Protein AF-A0A850QLB8-F1 (afdb_monomer_lite)

InterPro domains:
  IPR027417 P-loop containing nucleoside triphosphate hydrolase [G3DSA:3.40.50.300] (5-155)
  IPR027417 P-loop containing nucleoside triphosphate hydrolase [SSF52540] (32-102)
  IPR046844 Lon-like, helical domain [PF20437] (91-124)

Secondary structure (DSSP, 8-state):
-PPPPPPGGGT------TTS-TT--SGGGSPP--S-TT-HHHHHHHHHHHH--STT--------TTS-HHHHHHHHHHHS-TTTT----EEEEEE--SS-TTS-EEEEEETT-HHHHHHHHHHHHHHHHHHHHHHH-SHHHHHHHHHHHHHHH--

Organism: Photobacterium damselae subsp. damselae (NCBI:txid85581)

pLDDT: mean 85.26, std 9.13, range [48.62, 96.62]

Sequence (155 aa):
MSVQPLSSDKLYRESELNGLAKEIKSTKQLAPIDEIVGQERAQRAVEFAMSIKEKGYNIYAIGRNGLGKRTMVLRYLNRHDPNGNGHTLYDWCYVSNFDNSRSPKVLKLPAGSGLPFKKDIEQLMKRLVKSLPLAFDNEMYYSRADKLKQQLAEK

Radius of gyration: 34.76 Å; chains: 1; bounding box: 79×41×95 Å

Structure (mmCIF, N/CA/C/O backbone):
data_AF-A0A850QLB8-F1
#
_entry.id   AF-A0A850QLB8-F1
#
loop_
_atom_site.group_PDB
_atom_site.id
_atom_site.type_symbol
_atom_site.label_atom_id
_atom_site.label_alt_id
_atom_site.label_comp_id
_atom_site.label_asym_id
_atom_site.label_entity_id
_atom_site.label_seq_id
_atom_site.pdbx_PDB_ins_code
_atom_site.Cartn_x
_atom_site.Cartn_y
_atom_site.Cartn_z
_atom_site.occupancy
_atom_site.B_iso_or_equiv
_atom_site.auth_seq_id
_atom_site.auth_comp_id
_atom_site.auth_asym_id
_atom_site.auth_atom_id
_atom_site.pdbx_PDB_model_num
ATOM 1 N N . MET A 1 1 ? 46.555 -19.280 -42.644 1.00 48.62 1 MET A N 1
ATOM 2 C CA . MET A 1 1 ? 45.671 -18.166 -43.048 1.00 48.62 1 MET A CA 1
ATOM 3 C C . MET A 1 1 ? 46.300 -16.877 -42.553 1.00 48.62 1 MET A C 1
ATOM 5 O O . MET A 1 1 ? 46.420 -16.704 -41.349 1.00 48.62 1 MET A O 1
ATOM 9 N N . SER A 1 2 ? 46.794 -16.037 -43.461 1.00 69.44 2 SER A N 1
ATOM 10 C CA . SER A 1 2 ? 47.363 -14.727 -43.131 1.00 69.44 2 SER A CA 1
ATOM 11 C C . SER A 1 2 ? 46.249 -13.793 -42.658 1.00 69.44 2 SER A C 1
ATOM 13 O O . SER A 1 2 ? 45.318 -13.519 -43.415 1.00 69.44 2 SER A O 1
ATOM 15 N N . VAL A 1 3 ? 46.322 -13.333 -41.411 1.00 78.25 3 VAL A N 1
ATOM 16 C CA . VAL A 1 3 ? 45.373 -12.358 -40.859 1.00 78.25 3 VAL A CA 1
ATOM 17 C C . VAL A 1 3 ? 45.630 -11.012 -41.539 1.00 78.25 3 VAL A C 1
ATOM 19 O O . VAL A 1 3 ? 46.745 -10.497 -41.476 1.00 78.25 3 VAL A O 1
ATOM 22 N N . GLN A 1 4 ? 44.626 -10.459 -42.222 1.00 84.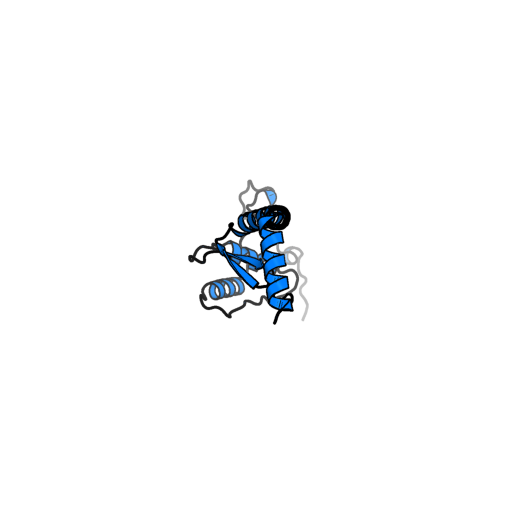00 4 GLN A N 1
ATOM 23 C CA . GLN A 1 4 ? 44.721 -9.117 -42.799 1.00 84.00 4 GLN A CA 1
ATOM 24 C C . GLN A 1 4 ? 44.588 -8.063 -41.685 1.00 84.00 4 GLN A C 1
ATOM 26 O O . GLN A 1 4 ? 43.642 -8.148 -40.896 1.00 84.00 4 GLN A O 1
ATOM 31 N N . PRO A 1 5 ? 45.498 -7.077 -41.600 1.00 84.94 5 PRO A N 1
ATOM 32 C CA . PRO A 1 5 ? 45.418 -6.030 -40.588 1.00 84.94 5 PRO A CA 1
ATOM 33 C C . PRO A 1 5 ? 44.217 -5.106 -40.840 1.00 84.94 5 PRO A C 1
ATOM 35 O O . PRO A 1 5 ? 43.945 -4.705 -41.973 1.00 84.94 5 PRO A O 1
ATOM 38 N N . LEU A 1 6 ? 43.495 -4.765 -39.768 1.00 88.56 6 LEU A N 1
ATOM 39 C CA . LEU A 1 6 ? 42.412 -3.780 -39.796 1.00 88.56 6 LEU A CA 1
ATOM 40 C C . LEU A 1 6 ? 42.998 -2.364 -39.774 1.00 88.56 6 LEU A C 1
ATOM 42 O O . LEU A 1 6 ? 43.870 -2.059 -38.964 1.00 88.56 6 LEU A O 1
ATOM 46 N N . SER A 1 7 ? 42.496 -1.505 -40.656 1.00 87.81 7 SER A N 1
ATOM 47 C CA . SER A 1 7 ? 42.788 -0.073 -40.671 1.00 87.81 7 SER A CA 1
ATOM 48 C C . SER A 1 7 ? 41.986 0.659 -39.581 1.00 87.81 7 SER A C 1
ATOM 50 O O . SER A 1 7 ? 40.970 0.146 -39.107 1.00 87.81 7 SER A O 1
ATOM 52 N N . SER A 1 8 ? 42.448 1.831 -39.133 1.00 85.00 8 SER A N 1
ATOM 53 C CA . SER A 1 8 ? 41.879 2.542 -37.970 1.00 85.00 8 SER A CA 1
ATOM 54 C C . SER A 1 8 ? 40.402 2.913 -38.135 1.00 85.00 8 SER A C 1
ATOM 56 O O . SER A 1 8 ? 39.640 2.847 -37.175 1.00 85.00 8 SER A O 1
ATOM 58 N N . ASP A 1 9 ? 39.986 3.217 -39.361 1.00 83.75 9 ASP A N 1
ATOM 59 C CA . ASP A 1 9 ? 38.600 3.452 -39.781 1.00 83.75 9 ASP A CA 1
ATOM 60 C C . ASP A 1 9 ? 37.688 2.226 -39.597 1.00 83.75 9 ASP A C 1
ATOM 62 O O . ASP A 1 9 ? 36.479 2.367 -39.452 1.00 83.75 9 ASP A O 1
ATOM 66 N N . LYS A 1 10 ? 38.252 1.013 -39.550 1.00 85.25 10 LYS A N 1
ATOM 67 C CA . LYS A 1 10 ? 37.496 -0.233 -39.340 1.00 85.25 10 LYS A CA 1
ATOM 68 C C . LYS A 1 10 ? 37.414 -0.651 -37.873 1.00 85.25 10 LYS A C 1
ATOM 70 O O . LYS A 1 10 ? 36.686 -1.592 -37.556 1.00 85.25 10 LYS A O 1
ATOM 75 N N . LEU A 1 11 ? 38.162 0.011 -36.988 1.00 87.44 11 LEU A N 1
ATOM 76 C CA . LEU A 1 11 ? 38.193 -0.301 -35.555 1.00 87.44 11 LEU A CA 1
ATOM 77 C C . LEU A 1 11 ? 37.072 0.394 -34.784 1.00 87.44 11 LEU A C 1
ATOM 79 O O . LEU A 1 11 ? 36.608 -0.132 -33.773 1.00 87.44 11 LEU A O 1
ATOM 83 N N . TYR A 1 12 ? 36.633 1.560 -35.257 1.00 85.44 12 TYR A N 1
ATOM 84 C CA . TYR A 1 12 ? 35.643 2.378 -34.575 1.00 85.44 12 TYR A CA 1
ATOM 85 C C . TYR A 1 12 ? 34.391 2.544 -35.430 1.00 85.44 12 TYR A C 1
ATOM 87 O O . TYR A 1 12 ? 34.459 2.908 -36.599 1.00 85.44 12 TYR A O 1
ATOM 95 N N . ARG A 1 13 ? 33.230 2.262 -34.836 1.00 83.38 13 ARG A N 1
ATOM 96 C CA . ARG A 1 13 ? 31.935 2.549 -35.454 1.00 83.38 13 ARG A CA 1
ATOM 97 C C . ARG A 1 13 ? 31.411 3.849 -34.875 1.00 83.38 13 ARG A C 1
ATOM 99 O O . ARG A 1 13 ? 30.934 3.871 -33.741 1.00 83.38 13 ARG A O 1
ATOM 106 N N . GLU A 1 14 ? 31.509 4.913 -35.656 1.00 84.25 14 GLU A N 1
ATOM 107 C CA . GLU A 1 14 ? 30.907 6.193 -35.306 1.00 84.25 14 GLU A CA 1
ATOM 108 C C . GLU A 1 14 ? 29.383 6.098 -35.361 1.00 84.25 14 GLU A C 1
ATOM 110 O O . GLU A 1 14 ? 28.805 5.480 -36.254 1.00 84.25 14 GLU A O 1
ATOM 115 N N . SER A 1 15 ? 28.727 6.688 -34.363 1.00 82.56 15 SER A N 1
ATOM 116 C CA . SER A 1 15 ? 27.281 6.886 -34.396 1.00 82.56 15 SER A CA 1
ATOM 117 C C . SER A 1 15 ? 27.007 8.236 -35.037 1.00 82.56 15 SER A C 1
ATOM 119 O O . SER A 1 15 ? 27.293 9.276 -34.444 1.00 82.56 15 SER A O 1
ATOM 121 N N . GLU A 1 16 ? 26.457 8.222 -36.244 1.00 82.75 16 GLU A 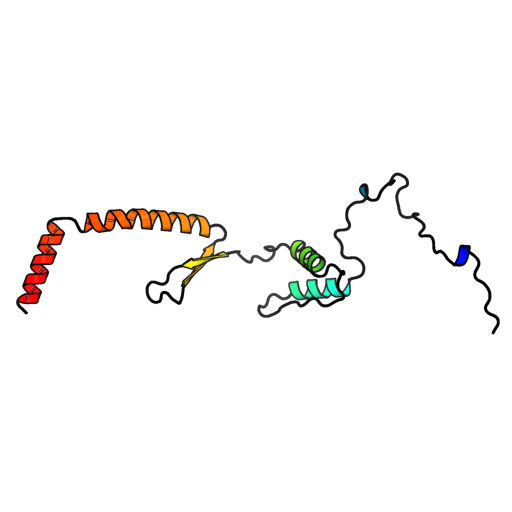N 1
ATOM 122 C CA . GLU A 1 16 ? 26.043 9.445 -36.921 1.00 82.75 16 GLU A CA 1
ATOM 123 C C . GLU A 1 16 ? 24.794 10.028 -36.239 1.00 82.75 16 GLU A C 1
ATOM 125 O O . GLU A 1 16 ? 23.792 9.340 -36.040 1.00 82.75 16 GLU A O 1
ATOM 130 N N . LEU A 1 17 ? 24.831 11.313 -35.879 1.00 81.81 17 LEU A N 1
ATOM 131 C CA . LEU A 1 17 ? 23.738 12.002 -35.173 1.00 81.81 17 LEU A CA 1
ATOM 132 C C . LEU A 1 17 ? 22.671 12.575 -36.124 1.00 81.81 17 LEU A C 1
ATOM 134 O O . LEU A 1 17 ? 21.963 13.517 -35.776 1.00 81.81 17 LEU A O 1
ATOM 138 N N . ASN A 1 18 ? 22.530 12.001 -37.321 1.00 80.56 18 ASN A N 1
ATOM 139 C CA . ASN A 1 18 ? 21.705 12.538 -38.413 1.00 80.56 18 ASN A CA 1
ATOM 140 C C . ASN A 1 18 ? 20.201 12.623 -38.077 1.00 80.56 18 ASN A C 1
ATOM 142 O O . ASN A 1 18 ? 19.458 13.308 -38.773 1.00 80.56 18 ASN A O 1
ATOM 146 N N . GLY A 1 19 ? 19.748 11.926 -37.028 1.00 78.69 19 GLY A N 1
ATOM 147 C CA . GLY A 1 19 ? 18.362 11.940 -36.547 1.00 78.69 19 GLY A CA 1
ATOM 148 C C . GLY A 1 19 ? 18.034 13.033 -35.522 1.00 78.69 19 GLY A C 1
ATOM 149 O O . GLY A 1 19 ? 16.905 13.077 -35.039 1.00 78.69 19 GLY A O 1
ATOM 150 N N . LEU A 1 20 ? 18.993 13.890 -35.152 1.00 81.56 20 LEU A N 1
ATOM 151 C CA . LEU A 1 20 ? 18.799 14.977 -34.188 1.00 81.56 20 LEU A CA 1
ATOM 152 C C . LEU A 1 20 ? 18.764 16.339 -34.892 1.00 81.56 20 LEU A C 1
ATOM 154 O O . LEU A 1 20 ? 19.533 16.605 -35.815 1.00 81.56 20 LEU A O 1
ATOM 158 N N . ALA A 1 21 ? 17.880 17.224 -34.428 1.00 83.19 21 ALA A N 1
ATOM 159 C CA . ALA A 1 21 ? 17.827 18.608 -34.892 1.00 83.19 21 ALA A CA 1
ATOM 160 C C . ALA A 1 21 ? 19.157 19.334 -34.606 1.00 83.19 21 ALA A C 1
ATOM 162 O O . ALA A 1 21 ? 19.745 19.166 -33.535 1.00 83.19 21 ALA A O 1
ATOM 163 N N . LYS A 1 22 ? 19.622 20.167 -35.550 1.00 80.00 22 LYS A N 1
ATOM 164 C CA . LYS A 1 22 ? 20.943 20.835 -35.492 1.00 80.00 22 LYS A CA 1
ATOM 165 C C . LYS A 1 22 ? 21.086 21.795 -34.304 1.00 80.00 22 LYS A C 1
ATOM 167 O O . LYS A 1 22 ? 22.193 22.073 -33.850 1.00 80.00 22 LYS A O 1
ATOM 172 N N . GLU A 1 23 ? 19.968 22.288 -33.793 1.00 84.12 23 GLU A N 1
ATOM 173 C CA . GLU A 1 23 ? 19.863 23.147 -32.615 1.00 84.12 23 GLU A CA 1
ATOM 174 C C . GLU A 1 23 ? 20.079 22.410 -31.279 1.00 84.12 23 GLU A C 1
ATOM 176 O O . GLU A 1 23 ? 20.332 23.063 -30.261 1.00 84.12 23 GLU A O 1
ATOM 181 N N . ILE A 1 24 ? 20.041 21.072 -31.265 1.00 83.12 24 ILE A N 1
ATOM 182 C CA . ILE A 1 24 ? 20.249 20.261 -30.061 1.00 83.12 24 ILE A CA 1
ATOM 183 C C . ILE A 1 24 ? 21.751 20.124 -29.797 1.00 83.12 24 ILE A C 1
ATOM 185 O O . ILE A 1 24 ? 22.449 19.312 -30.399 1.00 83.12 24 ILE A O 1
ATOM 189 N N . LYS A 1 25 ? 22.254 20.920 -28.852 1.00 84.75 25 LYS A N 1
ATOM 190 C CA . LYS A 1 25 ? 23.672 20.935 -28.449 1.00 84.75 25 LYS A CA 1
ATOM 191 C C . LYS A 1 25 ? 23.967 20.020 -27.262 1.00 84.75 25 LYS A C 1
ATOM 193 O O . LYS A 1 25 ? 25.128 19.757 -26.959 1.00 84.75 25 LYS A O 1
ATOM 198 N N . SER A 1 26 ? 22.936 19.583 -26.537 1.00 86.56 26 SER A N 1
ATOM 199 C CA . SER A 1 26 ? 23.087 18.776 -25.324 1.00 86.56 26 SER A CA 1
ATOM 200 C C . SER A 1 26 ? 21.881 17.873 -25.083 1.00 86.56 26 SER A C 1
ATOM 202 O O . SER A 1 26 ? 20.743 18.260 -25.338 1.00 86.56 26 SER A O 1
ATOM 204 N N . THR A 1 27 ? 22.120 16.710 -24.471 1.00 86.25 27 THR A N 1
ATOM 205 C CA . THR A 1 27 ? 21.077 15.772 -24.018 1.00 86.25 27 THR A CA 1
ATOM 206 C C . THR A 1 27 ? 20.093 16.386 -23.022 1.00 86.25 27 THR A C 1
ATOM 208 O O . THR A 1 27 ? 18.986 15.883 -22.884 1.00 86.25 27 THR A O 1
ATOM 211 N N . LYS A 1 28 ? 20.445 17.504 -22.370 1.00 86.56 28 LYS A N 1
ATOM 212 C CA . LYS A 1 28 ? 19.530 18.264 -21.499 1.00 86.56 28 LYS A CA 1
ATOM 213 C C . LYS A 1 28 ? 18.333 18.866 -22.240 1.00 86.56 28 LYS A C 1
ATOM 215 O O . LYS A 1 28 ? 17.343 19.199 -21.604 1.00 86.56 28 LYS A O 1
ATOM 220 N N . GLN A 1 29 ? 18.451 19.058 -23.552 1.00 87.75 29 GLN A N 1
ATOM 221 C CA . GLN A 1 29 ? 17.402 19.640 -24.394 1.00 87.75 29 GLN A CA 1
ATOM 222 C C . GLN A 1 29 ? 16.446 18.576 -24.949 1.00 87.75 29 GLN A C 1
ATOM 224 O O . GLN A 1 29 ? 15.477 18.918 -25.620 1.00 87.75 29 GLN A O 1
ATOM 229 N N . LEU A 1 30 ? 16.712 17.294 -24.683 1.00 86.00 30 LEU A N 1
ATOM 230 C CA . LEU A 1 30 ? 15.857 16.193 -25.101 1.00 86.00 30 LEU A CA 1
ATOM 231 C C . LEU A 1 30 ? 14.793 15.922 -24.042 1.00 86.00 30 LEU A C 1
ATOM 233 O O . LEU A 1 30 ? 15.075 15.920 -22.841 1.00 86.00 30 LEU A O 1
ATOM 237 N N . ALA A 1 31 ? 13.576 15.639 -24.500 1.00 84.31 31 ALA A N 1
ATOM 238 C CA . ALA A 1 31 ? 12.546 15.100 -23.630 1.00 84.31 31 ALA A CA 1
ATOM 239 C C . ALA A 1 31 ? 13.020 13.745 -23.064 1.00 84.31 31 ALA A C 1
ATOM 241 O O . ALA A 1 31 ? 13.521 12.909 -23.825 1.00 84.31 31 ALA A O 1
ATOM 242 N N . PRO A 1 32 ? 12.885 13.506 -21.747 1.00 81.81 32 PRO A N 1
ATOM 243 C CA . PRO A 1 32 ? 13.202 12.214 -21.163 1.00 81.81 32 PRO A CA 1
ATOM 244 C C . PRO A 1 32 ? 12.387 11.100 -21.819 1.00 81.81 32 PRO A C 1
ATOM 246 O O . PRO A 1 32 ? 11.182 11.230 -22.027 1.00 81.81 32 PRO A O 1
ATOM 249 N N . ILE A 1 33 ? 13.043 9.978 -22.107 1.00 78.94 33 ILE A N 1
ATOM 250 C CA . ILE A 1 33 ? 12.351 8.788 -22.595 1.00 78.94 33 ILE A CA 1
ATOM 251 C C . ILE A 1 33 ? 11.668 8.118 -21.401 1.00 78.94 33 ILE A C 1
ATOM 253 O O . ILE A 1 33 ? 12.309 7.504 -20.537 1.00 78.94 33 ILE A O 1
ATOM 257 N N . ASP A 1 34 ? 10.345 8.224 -21.360 1.00 70.25 34 ASP A N 1
ATOM 258 C CA . ASP A 1 34 ? 9.534 7.518 -20.368 1.00 70.25 34 ASP A CA 1
ATOM 259 C C . ASP A 1 34 ? 9.155 6.101 -20.798 1.00 70.25 34 ASP A C 1
ATOM 261 O O . ASP A 1 34 ? 8.648 5.319 -19.988 1.00 70.25 34 ASP A O 1
ATOM 265 N N . GLU A 1 35 ? 9.443 5.741 -22.045 1.00 71.56 35 GLU A N 1
ATOM 266 C CA . GLU A 1 35 ? 9.258 4.407 -22.606 1.00 71.56 35 GLU A CA 1
ATOM 267 C C . GLU A 1 35 ? 10.407 3.460 -22.273 1.00 71.56 35 GLU A C 1
ATOM 269 O O . GLU A 1 35 ? 11.527 3.860 -21.953 1.00 71.56 35 GLU A O 1
ATOM 274 N N . ILE A 1 36 ? 10.107 2.166 -22.309 1.00 73.38 36 ILE A N 1
ATOM 275 C CA . ILE A 1 36 ? 11.090 1.124 -22.045 1.00 73.38 36 ILE A CA 1
ATOM 276 C C . ILE A 1 36 ? 11.537 0.573 -23.389 1.00 73.38 36 ILE A C 1
ATOM 278 O O . ILE A 1 36 ? 10.795 -0.116 -24.083 1.00 73.38 36 ILE A O 1
ATOM 282 N N . VAL A 1 37 ? 12.777 0.887 -23.744 1.00 77.19 37 VAL A N 1
ATOM 283 C CA . VAL A 1 37 ? 13.359 0.528 -25.036 1.00 77.19 37 VAL A CA 1
ATOM 284 C C . VAL A 1 37 ? 13.850 -0.921 -25.011 1.00 77.19 37 VAL A C 1
ATOM 286 O O . VAL A 1 37 ? 14.544 -1.341 -24.084 1.00 77.19 37 VAL A O 1
ATOM 289 N N . GLY A 1 38 ? 13.504 -1.693 -26.044 1.00 81.81 38 GLY A N 1
ATOM 290 C CA . GLY A 1 38 ? 14.046 -3.038 -26.265 1.00 81.81 38 GLY A CA 1
ATOM 291 C C . GLY A 1 38 ? 13.509 -4.133 -25.336 1.00 81.81 38 GLY A C 1
ATOM 292 O O . GLY A 1 38 ? 14.118 -5.196 -25.247 1.00 81.81 38 GLY A O 1
ATOM 293 N N . GLN A 1 39 ? 12.389 -3.901 -24.637 1.00 85.25 39 GLN A N 1
ATOM 294 C CA . GLN A 1 39 ? 11.758 -4.885 -23.739 1.00 85.25 39 GLN A CA 1
ATOM 295 C C . GLN A 1 39 ? 10.295 -5.179 -24.107 1.00 85.25 39 GLN A C 1
ATOM 297 O O . GLN A 1 39 ? 9.450 -5.368 -23.231 1.00 85.25 39 GLN A O 1
ATOM 302 N N . GLU A 1 40 ? 9.988 -5.274 -25.403 1.00 86.12 40 GLU A N 1
ATOM 303 C CA . GLU A 1 40 ? 8.622 -5.510 -25.903 1.00 86.12 40 GLU A CA 1
ATOM 304 C C . GLU A 1 40 ? 7.959 -6.756 -25.301 1.00 86.12 40 GLU A C 1
ATOM 306 O O . GLU A 1 40 ? 6.779 -6.747 -24.955 1.00 86.12 40 GLU A O 1
ATOM 311 N N . ARG A 1 41 ? 8.718 -7.845 -25.122 1.00 87.88 41 ARG A N 1
ATOM 312 C CA . ARG A 1 41 ? 8.194 -9.066 -24.491 1.00 87.88 41 ARG A CA 1
ATOM 313 C C . ARG A 1 41 ? 7.743 -8.804 -23.052 1.00 87.88 41 ARG A C 1
ATOM 315 O O . ARG A 1 41 ? 6.709 -9.318 -22.633 1.00 87.88 41 ARG A O 1
ATOM 322 N N . ALA A 1 42 ? 8.531 -8.046 -22.293 1.00 85.12 42 ALA A N 1
ATOM 323 C CA . ALA A 1 42 ? 8.230 -7.751 -20.899 1.00 85.12 42 ALA A CA 1
ATOM 324 C C . ALA A 1 42 ? 7.036 -6.793 -20.786 1.00 85.12 42 ALA A C 1
ATOM 326 O O . ALA A 1 42 ? 6.190 -6.984 -19.917 1.00 85.12 42 ALA A O 1
ATOM 327 N N . GLN A 1 43 ? 6.929 -5.833 -21.709 1.00 83.31 43 GLN A N 1
ATOM 328 C CA . GLN A 1 43 ? 5.760 -4.971 -21.856 1.00 83.31 43 GLN A CA 1
ATOM 329 C C . GLN A 1 43 ? 4.474 -5.778 -22.044 1.00 83.31 43 GLN A C 1
ATOM 331 O O . GLN A 1 43 ? 3.565 -5.677 -21.225 1.00 83.31 43 GLN A O 1
ATOM 336 N N . ARG A 1 44 ? 4.427 -6.638 -23.071 1.00 86.50 44 ARG A N 1
ATOM 337 C CA . ARG A 1 44 ? 3.234 -7.445 -23.378 1.00 86.50 44 ARG A CA 1
ATOM 338 C C . ARG A 1 44 ? 2.836 -8.355 -22.218 1.00 86.50 44 ARG A C 1
ATOM 340 O O . ARG A 1 44 ? 1.653 -8.555 -21.975 1.00 86.50 44 ARG A O 1
ATOM 347 N N . ALA A 1 45 ? 3.811 -8.899 -21.487 1.00 87.69 45 ALA A N 1
ATOM 348 C CA . ALA A 1 45 ? 3.540 -9.730 -20.315 1.00 87.69 45 ALA A CA 1
ATOM 349 C C . ALA A 1 45 ? 2.871 -8.938 -19.179 1.00 87.69 45 ALA A C 1
ATOM 351 O O . ALA A 1 45 ? 1.958 -9.443 -18.528 1.00 87.69 45 ALA A O 1
ATOM 352 N N . VAL A 1 46 ? 3.315 -7.700 -18.950 1.00 84.94 46 VAL A N 1
ATOM 353 C CA . VAL A 1 46 ? 2.748 -6.805 -17.936 1.00 84.94 46 VAL A CA 1
ATOM 354 C C . VAL A 1 46 ? 1.344 -6.340 -18.342 1.00 84.94 46 VAL A C 1
ATOM 356 O O . VAL A 1 46 ? 0.431 -6.413 -17.524 1.00 84.94 46 VAL A O 1
ATOM 359 N N . GLU A 1 47 ? 1.142 -5.953 -19.604 1.00 83.88 47 GLU A N 1
ATOM 360 C CA . GLU A 1 47 ? -0.175 -5.596 -20.160 1.00 83.88 47 GLU A CA 1
ATOM 361 C C . GLU A 1 47 ? -1.169 -6.763 -20.080 1.00 83.88 47 GLU A C 1
ATOM 363 O O . GLU A 1 47 ? -2.292 -6.594 -19.607 1.00 83.88 47 GLU A O 1
ATOM 368 N N . PHE A 1 48 ? -0.741 -7.970 -20.465 1.00 86.25 48 PHE A N 1
ATOM 369 C CA . PHE A 1 48 ? -1.552 -9.180 -20.342 1.00 86.25 48 PHE A CA 1
ATOM 370 C C . PHE A 1 48 ? -1.964 -9.426 -18.890 1.00 86.25 48 PHE A C 1
ATOM 372 O O . PHE A 1 48 ? -3.142 -9.625 -18.607 1.00 86.25 48 PHE A O 1
ATOM 379 N N . ALA A 1 49 ? -1.021 -9.358 -17.954 1.00 85.69 49 ALA A N 1
ATOM 380 C CA . ALA A 1 49 ? -1.327 -9.586 -16.550 1.00 85.69 49 ALA A CA 1
ATOM 381 C C . ALA A 1 49 ? -2.287 -8.532 -15.965 1.00 85.69 49 ALA A C 1
ATOM 383 O O . ALA A 1 49 ? -3.142 -8.885 -15.160 1.00 85.69 49 ALA A O 1
ATOM 384 N N . MET A 1 50 ? -2.201 -7.270 -16.400 1.00 80.50 50 MET A N 1
ATOM 385 C CA . MET A 1 50 ? -3.155 -6.219 -16.011 1.00 80.50 50 MET A CA 1
ATOM 386 C C . MET A 1 50 ? -4.551 -6.391 -16.624 1.00 80.50 50 MET A C 1
ATOM 388 O O . MET A 1 50 ? -5.517 -5.848 -16.093 1.00 80.50 50 MET A O 1
ATOM 392 N N . SER A 1 51 ? -4.681 -7.140 -17.722 1.00 82.38 51 SER A N 1
ATOM 393 C CA . SER A 1 51 ? -5.982 -7.431 -18.340 1.00 82.38 51 SER A CA 1
ATOM 394 C C . SER A 1 51 ? -6.802 -8.492 -17.590 1.00 82.38 51 SER A C 1
ATOM 396 O O . SER A 1 51 ? -8.015 -8.584 -17.793 1.00 82.38 51 SER A O 1
ATOM 398 N N . ILE A 1 52 ? -6.164 -9.271 -16.708 1.00 85.50 52 ILE A N 1
ATOM 399 C CA . ILE A 1 52 ? -6.815 -10.307 -15.899 1.00 85.50 52 ILE A CA 1
ATOM 400 C C . ILE A 1 52 ? -7.599 -9.636 -14.763 1.00 85.50 52 ILE A C 1
ATOM 402 O O . ILE A 1 52 ? -7.029 -8.909 -13.950 1.00 85.50 52 ILE A O 1
ATOM 406 N N . LYS A 1 53 ? -8.912 -9.882 -14.691 1.00 77.38 53 LYS A N 1
ATOM 407 C CA . LYS A 1 53 ? -9.801 -9.271 -13.680 1.00 77.38 53 LYS A CA 1
ATOM 408 C C . LYS A 1 53 ? -9.938 -10.133 -12.427 1.00 77.38 53 LYS A C 1
ATOM 410 O O . LYS A 1 53 ? -10.301 -9.641 -11.357 1.00 77.38 53 LYS A O 1
ATOM 415 N N . GLU A 1 54 ? -9.683 -11.427 -12.558 1.00 82.06 54 GLU A N 1
ATOM 416 C CA . GLU A 1 54 ? -9.779 -12.402 -11.488 1.00 82.06 54 GLU A CA 1
ATOM 417 C C . GLU A 1 54 ? -8.632 -12.244 -10.484 1.00 82.06 54 GLU A C 1
ATOM 419 O O . GLU A 1 54 ? -7.481 -11.968 -10.824 1.00 82.06 54 GLU A O 1
ATOM 424 N N . LYS A 1 55 ? -8.943 -12.463 -9.206 1.00 81.06 55 LYS A N 1
ATOM 425 C CA . LYS A 1 55 ? -7.935 -12.475 -8.141 1.00 81.06 55 LYS A CA 1
ATOM 426 C C . LYS A 1 55 ? -7.133 -13.778 -8.177 1.00 81.06 55 LYS A C 1
ATOM 428 O O . LYS A 1 55 ? -7.635 -14.807 -8.612 1.00 81.06 55 LYS A O 1
ATOM 433 N N . GLY A 1 56 ? -5.919 -13.740 -7.625 1.00 84.56 56 GLY A N 1
ATOM 434 C CA . GLY A 1 56 ? -5.063 -14.923 -7.449 1.00 84.56 56 GLY A CA 1
ATOM 435 C C . GLY A 1 56 ? -3.863 -14.991 -8.395 1.00 84.56 56 GLY A C 1
ATOM 436 O O . GLY A 1 56 ? -3.037 -15.888 -8.258 1.00 84.56 56 GLY A O 1
ATOM 437 N N . TYR A 1 57 ? -3.725 -14.024 -9.300 1.00 86.06 57 TYR A N 1
ATOM 438 C CA . TYR A 1 57 ? -2.580 -13.915 -10.199 1.00 86.06 57 TYR A CA 1
ATOM 439 C C . TYR A 1 57 ? -1.569 -12.897 -9.674 1.00 86.06 57 TYR A C 1
ATOM 441 O O . TYR A 1 57 ? -1.935 -11.823 -9.203 1.00 86.06 57 TYR A O 1
ATOM 449 N N . ASN A 1 58 ? -0.286 -13.239 -9.775 1.00 88.12 58 ASN A N 1
ATOM 450 C CA . ASN A 1 58 ? 0.832 -12.372 -9.412 1.00 88.12 58 ASN A CA 1
ATOM 451 C C . ASN A 1 58 ? 1.825 -12.306 -10.578 1.00 88.12 58 ASN A C 1
ATOM 453 O O . ASN A 1 58 ? 1.985 -13.277 -11.317 1.00 88.12 58 ASN A O 1
ATOM 457 N N . ILE A 1 59 ? 2.532 -11.182 -10.713 1.00 86.19 59 ILE A N 1
ATOM 458 C CA . ILE A 1 59 ? 3.602 -11.007 -11.704 1.00 86.19 59 ILE A CA 1
ATOM 459 C C . ILE A 1 59 ? 4.953 -11.150 -11.006 1.00 86.19 59 ILE A C 1
ATOM 461 O O . ILE A 1 59 ? 5.193 -10.533 -9.969 1.00 86.19 59 ILE A O 1
ATOM 465 N N . TYR A 1 60 ? 5.866 -11.907 -11.614 1.00 89.94 60 TYR A N 1
ATOM 466 C CA . TYR A 1 60 ? 7.260 -11.996 -11.187 1.00 89.94 60 TYR A CA 1
ATOM 467 C C . TYR A 1 60 ? 8.194 -11.534 -12.311 1.00 89.94 60 TYR A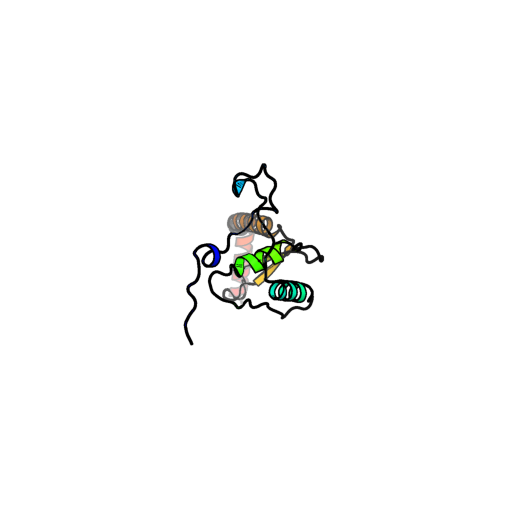 C 1
ATOM 469 O O . TYR A 1 60 ? 8.139 -12.046 -13.428 1.00 89.94 60 TYR A O 1
ATOM 477 N N . ALA A 1 61 ? 9.059 -10.561 -12.018 1.00 88.94 61 ALA A N 1
ATOM 478 C CA . ALA A 1 61 ? 9.981 -9.982 -12.992 1.00 88.94 61 ALA A CA 1
ATOM 479 C C . ALA A 1 61 ? 11.399 -10.554 -12.833 1.00 88.94 61 ALA A C 1
ATOM 481 O O . ALA A 1 61 ? 12.083 -10.283 -11.843 1.00 88.94 61 ALA A O 1
ATOM 482 N N . ILE A 1 62 ? 11.872 -11.281 -13.848 1.00 90.25 62 ILE A N 1
ATOM 483 C CA . ILE A 1 62 ? 13.216 -11.873 -13.899 1.00 90.25 62 ILE A CA 1
ATOM 484 C C . ILE A 1 62 ? 14.108 -11.154 -14.916 1.00 90.25 62 ILE A C 1
ATOM 486 O O . ILE A 1 62 ? 13.647 -10.669 -15.945 1.00 90.25 62 ILE A O 1
ATOM 490 N N . GLY A 1 63 ? 15.406 -11.076 -14.627 1.00 87.88 63 GLY A N 1
ATOM 491 C CA . GLY A 1 63 ? 16.399 -10.516 -15.542 1.00 87.88 63 GLY A CA 1
ATOM 492 C C . GLY A 1 63 ? 17.674 -10.101 -14.821 1.00 87.88 63 GLY A C 1
ATOM 493 O O . GLY A 1 63 ? 17.713 -10.040 -13.588 1.00 87.88 63 GLY A O 1
ATOM 494 N N . ARG A 1 64 ? 18.713 -9.770 -15.592 1.00 88.75 64 ARG A N 1
ATOM 495 C CA . ARG A 1 64 ? 20.017 -9.343 -15.061 1.00 88.75 64 ARG A CA 1
ATOM 496 C C . ARG A 1 64 ? 19.888 -8.121 -14.141 1.00 88.75 64 ARG A C 1
ATOM 498 O O . ARG A 1 64 ? 18.931 -7.338 -14.210 1.00 88.75 64 ARG A O 1
ATOM 505 N N . ASN A 1 65 ? 20.853 -7.972 -13.242 1.00 87.75 65 ASN A N 1
ATOM 506 C CA . ASN A 1 65 ? 20.951 -6.789 -12.390 1.00 87.75 65 ASN A CA 1
ATOM 507 C C . ASN A 1 65 ? 21.301 -5.555 -13.235 1.00 87.75 65 ASN A C 1
ATOM 509 O O . ASN A 1 65 ? 21.950 -5.678 -14.269 1.00 87.75 65 ASN A O 1
ATOM 513 N N . GLY A 1 66 ? 20.815 -4.382 -12.823 1.00 83.00 66 GLY A N 1
ATOM 514 C CA . GLY A 1 66 ? 21.025 -3.119 -13.544 1.00 83.00 66 GLY A CA 1
ATOM 515 C C . GLY A 1 66 ? 20.006 -2.796 -14.646 1.00 83.00 66 GLY A C 1
ATOM 516 O O . GLY A 1 66 ? 19.969 -1.663 -15.101 1.00 83.00 66 GLY A O 1
ATOM 517 N N . LEU A 1 67 ? 19.110 -3.719 -15.019 1.00 83.50 67 LEU A N 1
ATOM 518 C CA . LEU A 1 67 ? 18.099 -3.483 -16.071 1.00 83.50 67 LEU A CA 1
ATOM 519 C C . LEU A 1 67 ? 16.909 -2.597 -15.650 1.00 83.50 67 LEU A C 1
ATOM 521 O O . LEU A 1 67 ? 15.951 -2.458 -16.398 1.00 83.50 67 LEU A O 1
ATOM 525 N N . GLY A 1 68 ? 16.901 -2.059 -14.428 1.00 83.88 68 GLY A N 1
ATOM 526 C CA . GLY A 1 68 ? 15.799 -1.206 -13.971 1.00 83.88 68 GLY A CA 1
ATOM 527 C C . GLY A 1 68 ? 14.439 -1.912 -13.865 1.00 83.88 68 GLY A C 1
ATOM 528 O O . GLY A 1 68 ? 13.416 -1.243 -13.939 1.00 83.88 68 GLY A O 1
ATOM 529 N N . LYS A 1 69 ? 14.403 -3.242 -13.657 1.00 87.38 69 LYS A N 1
ATOM 530 C CA . LYS A 1 69 ? 13.172 -4.069 -13.605 1.00 87.38 69 LYS A CA 1
ATOM 531 C C . LYS A 1 69 ? 12.047 -3.451 -12.761 1.00 87.38 69 LYS A C 1
ATOM 533 O O . LYS A 1 69 ? 10.905 -3.388 -13.197 1.00 87.38 69 LYS A O 1
ATOM 538 N N . ARG A 1 70 ? 12.377 -2.961 -11.559 1.00 87.50 70 ARG A N 1
ATOM 539 C CA . ARG A 1 70 ? 11.418 -2.295 -10.662 1.00 87.50 70 ARG A CA 1
ATOM 540 C C . ARG A 1 70 ? 10.865 -1.014 -11.287 1.00 87.50 70 ARG A C 1
ATOM 542 O O . ARG A 1 70 ? 9.656 -0.828 -11.313 1.00 87.50 70 ARG A O 1
ATOM 549 N N . THR A 1 71 ? 11.746 -0.151 -11.786 1.00 86.19 71 THR A N 1
ATOM 550 C CA . THR A 1 71 ? 11.376 1.110 -12.443 1.00 86.19 71 THR A CA 1
ATOM 551 C C . THR A 1 71 ? 10.491 0.852 -13.658 1.00 86.19 71 THR A C 1
ATOM 553 O O . THR A 1 71 ? 9.482 1.525 -13.829 1.00 86.19 71 THR A O 1
ATOM 556 N N . MET A 1 72 ? 10.832 -0.162 -14.455 1.00 83.62 72 MET A N 1
ATOM 557 C CA . MET A 1 72 ? 10.073 -0.600 -15.621 1.00 83.62 72 MET A CA 1
ATOM 558 C C . MET A 1 72 ? 8.635 -0.989 -15.245 1.00 83.62 72 MET A C 1
ATOM 560 O O . MET A 1 72 ? 7.682 -0.445 -15.796 1.00 83.62 72 MET A O 1
ATOM 564 N N . VAL A 1 73 ? 8.476 -1.896 -14.276 1.00 85.44 73 VAL A N 1
ATOM 565 C CA . VAL A 1 73 ? 7.156 -2.371 -13.831 1.00 85.44 73 VAL A CA 1
ATOM 566 C C . VAL A 1 73 ? 6.330 -1.231 -13.233 1.00 85.44 73 VAL A C 1
ATOM 568 O O . VAL A 1 73 ? 5.169 -1.078 -13.592 1.00 85.44 73 VAL A O 1
ATOM 571 N N . LEU A 1 74 ? 6.923 -0.386 -12.381 1.00 85.31 74 LEU A N 1
ATOM 572 C CA . LEU A 1 74 ? 6.222 0.762 -11.793 1.00 85.31 74 LEU A CA 1
ATOM 573 C C . LEU A 1 74 ? 5.765 1.774 -12.849 1.00 85.31 74 LEU A C 1
ATOM 575 O O . LEU A 1 74 ? 4.655 2.282 -12.750 1.00 85.31 74 LEU A O 1
ATOM 579 N N . ARG A 1 75 ? 6.586 2.047 -13.872 1.00 82.12 75 ARG A N 1
ATOM 580 C CA . ARG A 1 75 ? 6.190 2.921 -14.986 1.00 82.12 75 ARG A CA 1
ATOM 581 C C . ARG A 1 75 ? 4.977 2.367 -15.727 1.00 82.12 75 ARG A C 1
ATOM 583 O O . ARG A 1 75 ? 4.064 3.136 -15.999 1.00 82.12 75 ARG A O 1
ATOM 590 N N . TYR A 1 76 ? 4.935 1.064 -16.013 1.00 79.88 76 TYR A N 1
ATOM 591 C CA . TYR A 1 76 ? 3.755 0.455 -16.637 1.00 79.88 76 TYR A CA 1
ATOM 592 C C . TYR A 1 76 ? 2.524 0.536 -15.737 1.00 79.88 76 TYR A C 1
ATOM 594 O O . TYR A 1 76 ? 1.482 0.986 -16.196 1.00 79.88 76 TYR A O 1
ATOM 602 N N . LEU A 1 77 ? 2.652 0.181 -14.457 1.00 80.94 77 LEU A N 1
ATOM 603 C CA . LEU A 1 77 ? 1.535 0.244 -13.511 1.00 80.94 77 LEU A CA 1
ATOM 604 C C . LEU A 1 77 ? 0.980 1.669 -13.358 1.00 80.94 77 LEU A C 1
ATOM 606 O O . LEU A 1 77 ? -0.228 1.832 -13.292 1.00 80.94 77 LEU A O 1
ATOM 610 N N . ASN A 1 78 ? 1.841 2.692 -13.357 1.00 79.75 78 ASN A N 1
ATOM 611 C CA . ASN A 1 78 ? 1.429 4.097 -13.240 1.00 79.75 78 ASN A CA 1
ATOM 612 C C . ASN A 1 78 ? 0.774 4.663 -14.510 1.00 79.75 78 ASN A C 1
ATOM 614 O O . ASN A 1 78 ? 0.074 5.668 -14.429 1.00 79.75 78 ASN A O 1
ATOM 618 N N . ARG A 1 79 ? 1.041 4.078 -15.687 1.00 75.62 79 ARG A N 1
ATOM 619 C CA . ARG A 1 79 ? 0.397 4.488 -16.948 1.00 75.62 79 ARG A CA 1
ATOM 620 C C . ARG A 1 79 ? -1.056 4.039 -17.020 1.00 75.62 79 ARG A C 1
ATOM 622 O O . ARG A 1 79 ? -1.851 4.675 -17.704 1.00 75.62 79 ARG A O 1
ATOM 629 N N . HIS A 1 80 ? -1.388 2.942 -16.350 1.00 70.50 80 HIS A N 1
ATOM 630 C CA . HIS A 1 80 ? -2.769 2.524 -16.197 1.00 70.50 80 HIS A CA 1
ATOM 631 C C . HIS A 1 80 ? -3.395 3.297 -15.045 1.00 70.50 80 HIS A C 1
ATOM 633 O O . HIS A 1 80 ? -2.785 3.436 -13.989 1.00 70.50 80 HIS A O 1
ATOM 639 N N . ASP A 1 81 ? -4.610 3.804 -15.255 1.00 65.38 81 ASP A N 1
ATOM 640 C CA . ASP A 1 81 ? -5.367 4.448 -14.189 1.00 65.38 81 ASP A CA 1
ATOM 641 C C . ASP A 1 81 ? -5.578 3.424 -13.057 1.00 65.38 81 ASP A C 1
ATOM 643 O O . ASP A 1 81 ? -6.274 2.424 -13.275 1.00 65.38 81 ASP A O 1
ATOM 647 N N . PRO A 1 82 ? -5.010 3.650 -11.854 1.00 58.56 82 PRO A N 1
ATOM 648 C CA . PRO A 1 82 ? -5.195 2.758 -10.711 1.00 58.56 82 PRO A CA 1
ATOM 649 C C . PRO A 1 82 ? -6.676 2.519 -10.382 1.00 58.56 82 PRO A C 1
ATOM 651 O O . PRO A 1 82 ? -7.020 1.491 -9.800 1.00 58.56 82 PRO A O 1
ATOM 654 N N . ASN A 1 83 ? -7.547 3.457 -10.777 1.00 56.47 83 ASN A N 1
ATOM 655 C CA . ASN A 1 83 ? -8.978 3.472 -10.495 1.00 56.47 83 ASN A CA 1
ATOM 656 C C . ASN A 1 83 ? -9.857 3.314 -11.751 1.00 56.47 83 ASN A C 1
ATOM 658 O O . ASN A 1 83 ? -11.085 3.297 -11.632 1.00 56.47 83 ASN A O 1
ATOM 662 N N . GLY A 1 84 ? -9.262 3.147 -12.939 1.00 53.66 84 GLY A N 1
ATOM 663 C CA . GLY A 1 84 ? -9.942 3.264 -14.240 1.00 53.66 84 GLY A CA 1
ATOM 664 C C . GLY A 1 84 ? -11.021 2.219 -14.533 1.00 53.66 84 GLY A C 1
ATOM 665 O O . GLY A 1 84 ? -11.747 2.343 -15.512 1.00 53.66 84 GLY A O 1
ATOM 666 N N . ASN A 1 85 ? -11.167 1.209 -13.670 1.00 54.12 85 ASN A N 1
ATOM 667 C CA . ASN A 1 85 ? -12.136 0.118 -13.809 1.00 54.12 85 ASN A CA 1
ATOM 668 C C . ASN A 1 85 ? -13.152 0.042 -12.651 1.00 54.12 85 ASN A C 1
ATOM 670 O O . ASN A 1 85 ? -13.720 -1.019 -12.398 1.00 54.12 85 ASN A O 1
ATOM 674 N N . GLY A 1 86 ? -13.384 1.137 -11.917 1.00 56.47 86 GLY A N 1
ATOM 675 C CA . GLY A 1 86 ? -14.460 1.192 -10.916 1.00 56.47 86 GLY A CA 1
ATOM 676 C C . GLY A 1 86 ? -14.183 0.411 -9.626 1.00 56.47 86 GLY A C 1
ATOM 677 O O . GLY A 1 86 ? -15.105 0.130 -8.859 1.00 56.47 86 GLY A O 1
ATOM 678 N N . HIS A 1 87 ? -12.923 0.067 -9.348 1.00 63.03 87 HIS A N 1
ATOM 679 C CA . HIS A 1 87 ? -12.549 -0.481 -8.049 1.00 63.03 87 HIS A CA 1
ATOM 680 C C . HIS A 1 87 ? -12.466 0.645 -7.023 1.00 63.03 87 HIS A C 1
ATOM 682 O O . HIS A 1 87 ? -11.528 1.435 -7.005 1.00 63.03 87 HIS A O 1
ATOM 688 N N . THR A 1 88 ? -13.474 0.719 -6.157 1.00 74.31 88 THR A N 1
ATOM 689 C CA . THR A 1 88 ? -13.489 1.661 -5.041 1.00 74.31 88 THR A CA 1
ATOM 690 C C . THR A 1 88 ? -12.321 1.355 -4.106 1.00 74.31 88 THR A C 1
ATOM 692 O O . THR A 1 88 ? -12.206 0.243 -3.585 1.00 74.31 88 THR A O 1
ATOM 695 N N . LEU A 1 89 ? -11.453 2.341 -3.892 1.00 83.69 89 LEU A N 1
ATOM 696 C CA . LEU A 1 89 ? -10.454 2.278 -2.836 1.00 83.69 89 LEU A CA 1
ATOM 697 C C . LEU A 1 89 ? -11.159 2.332 -1.477 1.00 83.69 89 LEU A C 1
ATOM 699 O O . LEU A 1 89 ? -12.170 3.017 -1.304 1.00 83.69 89 LEU A O 1
ATOM 703 N N . TYR A 1 90 ? -10.620 1.595 -0.514 1.00 90.50 90 TYR A N 1
ATOM 704 C CA . TYR A 1 90 ? -11.145 1.554 0.843 1.00 90.50 90 TYR A CA 1
ATOM 705 C C . TYR A 1 90 ? -10.026 1.824 1.833 1.00 90.50 90 TYR A C 1
ATOM 707 O O . TYR A 1 90 ? -8.910 1.324 1.672 1.00 90.50 90 TYR A O 1
ATOM 715 N N . ASP A 1 91 ? -10.363 2.556 2.884 1.00 92.69 91 ASP A N 1
ATOM 716 C CA . ASP A 1 91 ? -9.512 2.685 4.051 1.00 92.69 91 ASP A CA 1
ATOM 717 C C . ASP A 1 91 ? -9.738 1.448 4.925 1.00 92.69 91 ASP A C 1
ATOM 719 O O . ASP A 1 91 ? -10.854 1.169 5.374 1.00 92.69 91 ASP A O 1
ATOM 723 N N . TRP A 1 92 ? -8.676 0.681 5.153 1.00 93.75 92 TRP A N 1
ATOM 724 C CA . TRP A 1 92 ? -8.713 -0.493 6.017 1.00 93.75 92 TRP A CA 1
ATOM 725 C C . TRP A 1 92 ? -8.201 -0.119 7.402 1.00 93.75 92 TRP A C 1
ATOM 727 O O . TRP A 1 92 ? -7.043 0.270 7.563 1.00 93.75 92 TRP A O 1
ATOM 737 N N . CYS A 1 93 ? -9.061 -0.234 8.411 1.00 94.19 93 CYS A N 1
ATOM 738 C CA . CYS A 1 93 ? -8.735 0.137 9.784 1.00 94.19 93 CYS A CA 1
ATOM 739 C C . CYS A 1 93 ? -8.782 -1.085 10.699 1.00 94.19 93 CYS A C 1
ATOM 741 O O . CYS A 1 93 ? -9.803 -1.765 10.788 1.00 94.19 93 CYS A O 1
ATOM 743 N N . TYR A 1 94 ? -7.690 -1.339 11.417 1.00 93.81 94 TYR A N 1
ATOM 744 C CA . TYR A 1 94 ? -7.676 -2.318 12.499 1.00 93.81 94 TYR A CA 1
ATOM 745 C C . TYR A 1 94 ? -8.216 -1.677 13.775 1.00 93.81 94 TYR A C 1
ATOM 747 O O . TYR A 1 94 ? -7.727 -0.632 14.205 1.00 93.81 94 TYR A O 1
ATOM 755 N N . VAL A 1 95 ? -9.211 -2.314 14.385 1.00 93.88 95 VAL A N 1
ATOM 756 C CA . VAL A 1 95 ? -9.801 -1.890 15.656 1.00 93.88 95 VAL A CA 1
ATOM 757 C C . VAL A 1 95 ? -9.590 -2.945 16.730 1.00 93.88 95 VAL A C 1
ATOM 759 O O . VAL A 1 95 ? -9.488 -4.145 16.450 1.00 93.88 95 VAL A O 1
ATOM 762 N N . SER A 1 96 ? -9.524 -2.480 17.977 1.00 92.00 96 SER A N 1
ATOM 763 C CA . SER A 1 96 ? -9.413 -3.371 19.126 1.00 92.00 96 SER A CA 1
ATOM 764 C C . SER A 1 96 ? -10.623 -4.294 19.191 1.00 92.00 96 SER A C 1
ATOM 766 O O . SER A 1 96 ? -11.766 -3.871 19.011 1.00 92.00 96 SER A O 1
ATOM 768 N N . ASN A 1 97 ? -10.358 -5.566 19.452 1.00 94.62 97 ASN A N 1
ATOM 769 C CA . ASN A 1 97 ? -11.388 -6.551 19.693 1.00 94.62 97 ASN A CA 1
ATOM 770 C C . ASN A 1 97 ? -11.486 -6.798 21.200 1.00 94.62 97 ASN A C 1
ATOM 772 O O . ASN A 1 97 ? -10.605 -7.427 21.782 1.00 94.62 97 ASN A O 1
ATOM 776 N N . PHE A 1 98 ? -12.552 -6.291 21.822 1.00 91.19 98 PHE A N 1
ATOM 777 C CA . PHE A 1 98 ? -12.761 -6.406 23.268 1.00 91.19 98 PHE A CA 1
ATOM 778 C C . PHE A 1 98 ? -13.015 -7.848 23.731 1.00 91.19 98 PHE A C 1
ATOM 780 O O . PHE A 1 98 ? -12.719 -8.165 24.878 1.00 91.19 98 PHE A O 1
ATOM 787 N N . ASP A 1 99 ? -13.480 -8.725 22.836 1.00 94.06 99 ASP A N 1
ATOM 788 C CA . ASP A 1 99 ? -13.694 -10.146 23.136 1.00 94.06 99 ASP A CA 1
ATOM 789 C C . ASP A 1 99 ? -12.372 -10.931 23.118 1.00 94.06 99 ASP A C 1
ATOM 791 O O . ASP A 1 99 ? -12.173 -11.875 23.878 1.00 94.06 99 ASP A O 1
ATOM 795 N N . ASN A 1 100 ? -11.451 -10.552 22.223 1.00 93.69 100 ASN A N 1
ATOM 796 C CA . ASN A 1 100 ? -10.161 -11.215 22.052 1.00 93.69 100 ASN A CA 1
ATOM 797 C C . ASN A 1 100 ? -9.080 -10.222 21.609 1.00 93.69 100 ASN A C 1
ATOM 799 O O . ASN A 1 100 ? -8.922 -9.934 20.420 1.00 93.69 100 ASN A O 1
ATOM 803 N N . SER A 1 101 ? -8.268 -9.776 22.566 1.00 91.31 101 SER A N 1
ATOM 804 C CA . SER A 1 101 ? -7.209 -8.782 22.354 1.00 91.31 101 SER A CA 1
ATOM 805 C C . SER A 1 101 ? -6.114 -9.215 21.374 1.00 91.31 101 SER A C 1
ATOM 807 O O . SER A 1 101 ? -5.451 -8.361 20.789 1.00 91.31 101 SER A O 1
ATOM 809 N N . ARG A 1 102 ? -5.924 -10.523 21.157 1.00 93.00 102 ARG A N 1
ATOM 810 C CA . ARG A 1 102 ? -4.920 -11.050 20.215 1.00 93.00 102 ARG A CA 1
ATOM 811 C C . ARG A 1 102 ? -5.401 -11.069 18.766 1.00 93.00 102 ARG A C 1
ATOM 813 O O . ARG A 1 102 ? -4.599 -11.320 17.873 1.00 93.00 102 ARG A O 1
ATOM 820 N N . SER A 1 10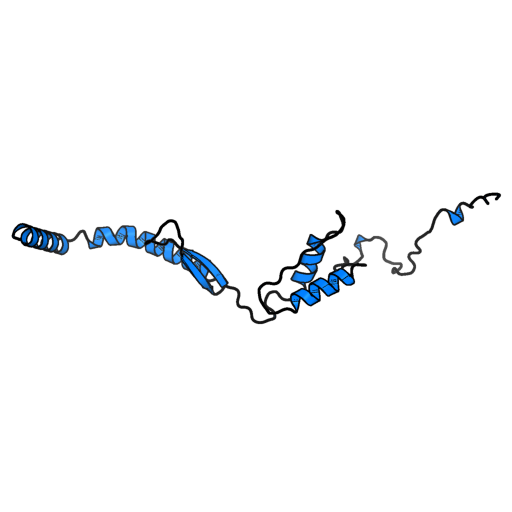3 ? -6.686 -10.814 18.527 1.00 93.81 103 SER A N 1
ATOM 821 C CA . SER A 1 103 ? -7.291 -10.864 17.198 1.00 93.81 103 SER A CA 1
ATOM 822 C C . SER A 1 103 ? -8.019 -9.553 16.897 1.00 93.81 103 SER A C 1
ATOM 824 O O . SER A 1 103 ? -9.238 -9.490 17.093 1.00 93.81 103 SER A O 1
ATOM 826 N N . PRO A 1 104 ? -7.314 -8.505 16.427 1.00 93.94 104 PRO A N 1
ATOM 827 C CA . PRO A 1 104 ? -7.949 -7.243 16.062 1.00 93.94 104 PRO A CA 1
ATOM 828 C C . PRO A 1 104 ? -9.003 -7.455 14.969 1.00 93.94 104 PRO A C 1
ATOM 830 O O . PRO A 1 104 ? -8.853 -8.307 14.092 1.00 93.94 104 PRO A O 1
ATOM 833 N N . LYS A 1 105 ? -10.083 -6.672 15.022 1.00 94.56 105 LYS A N 1
ATOM 834 C CA . LYS A 1 105 ? -11.140 -6.687 14.001 1.00 94.56 105 LYS A CA 1
ATOM 835 C C . LYS A 1 105 ? -10.771 -5.705 12.888 1.00 94.56 105 LYS A C 1
ATOM 837 O O . LYS A 1 105 ? -10.131 -4.686 13.138 1.00 94.56 105 LYS A O 1
ATOM 842 N N . VAL A 1 106 ? -11.166 -6.013 11.656 1.00 95.31 106 VAL A N 1
ATOM 843 C CA . VAL A 1 106 ? -10.908 -5.161 10.487 1.00 95.31 106 VAL A CA 1
ATOM 844 C C . VAL A 1 106 ? -12.190 -4.449 10.085 1.00 95.31 106 VAL A C 1
ATOM 846 O O . VAL A 1 106 ? -13.222 -5.087 9.889 1.00 95.31 106 VAL A O 1
ATOM 849 N N . LEU A 1 107 ? -12.108 -3.131 9.926 1.00 94.19 107 LEU A N 1
ATOM 850 C CA . LEU A 1 107 ? -13.155 -2.303 9.346 1.00 94.19 107 LEU A CA 1
ATOM 851 C C . LEU A 1 107 ? -12.766 -1.893 7.927 1.00 94.19 107 LEU A C 1
ATOM 853 O O . LEU A 1 107 ? -11.634 -1.482 7.670 1.00 94.19 107 LEU A O 1
ATOM 857 N N . LYS A 1 108 ? -13.738 -1.990 7.022 1.00 94.88 108 LYS A N 1
ATOM 858 C CA . LYS A 1 108 ? -13.648 -1.526 5.639 1.00 94.88 108 LYS A CA 1
ATOM 859 C C . LYS A 1 108 ? -14.419 -0.215 5.527 1.00 94.88 108 LYS A C 1
ATOM 861 O O . LYS A 1 108 ? -15.645 -0.228 5.608 1.00 94.88 108 LYS A O 1
ATOM 866 N N . LEU A 1 109 ? -13.715 0.897 5.351 1.00 93.75 109 LEU A N 1
ATOM 867 C CA . LEU A 1 109 ? -14.304 2.232 5.262 1.00 93.75 109 LEU A CA 1
ATOM 868 C C . LEU A 1 109 ? -14.154 2.798 3.843 1.00 93.75 109 LEU A C 1
ATOM 870 O O . LEU A 1 109 ? -13.218 2.421 3.137 1.00 93.75 109 LEU A O 1
ATOM 874 N N . PRO A 1 110 ? -15.044 3.701 3.397 1.00 92.44 110 PRO A N 1
ATOM 875 C CA . PRO A 1 110 ? -14.835 4.438 2.154 1.00 92.44 110 PRO A CA 1
ATOM 876 C C . PRO A 1 110 ? -13.498 5.192 2.179 1.00 92.44 110 PRO A C 1
ATOM 878 O O . PRO A 1 110 ? -13.087 5.677 3.238 1.00 92.44 110 PRO A O 1
ATOM 881 N N . ALA A 1 111 ? -12.830 5.297 1.027 1.00 90.44 111 ALA A N 1
ATOM 882 C CA . ALA A 1 111 ? -11.558 6.012 0.914 1.00 90.44 111 ALA A CA 1
ATOM 883 C C . ALA A 1 111 ? -11.626 7.418 1.535 1.00 90.44 111 ALA A C 1
ATOM 885 O O . ALA A 1 111 ? -12.563 8.178 1.289 1.00 90.44 111 ALA A O 1
ATOM 886 N N . GLY A 1 112 ? -10.628 7.753 2.352 1.00 90.94 112 GLY A N 1
ATOM 887 C CA . GLY A 1 112 ? -10.506 9.043 3.035 1.00 90.94 112 GLY A CA 1
ATOM 888 C C . GLY A 1 112 ? -11.304 9.173 4.339 1.00 90.94 112 GLY A C 1
ATOM 889 O O . GLY A 1 112 ? -11.139 10.165 5.051 1.00 90.94 112 GLY A O 1
ATOM 890 N N . SER A 1 113 ? -12.137 8.190 4.695 1.00 93.88 113 SER A N 1
ATOM 891 C CA . SER A 1 113 ? -12.966 8.226 5.913 1.00 93.88 113 SER A CA 1
ATOM 892 C C . SER A 1 113 ? -12.261 7.674 7.158 1.00 93.88 113 SER A C 1
ATOM 894 O O . SER A 1 113 ? -12.724 7.901 8.276 1.00 93.88 113 SER A O 1
ATOM 896 N N . GLY A 1 114 ? -11.131 6.977 7.008 1.00 94.25 114 GLY A N 1
ATOM 897 C CA . GLY A 1 114 ? -10.424 6.350 8.127 1.00 94.25 114 GLY A CA 1
ATOM 898 C C . GLY A 1 114 ? -9.814 7.354 9.106 1.00 94.25 114 GLY A C 1
ATOM 899 O O . GLY A 1 114 ? -9.873 7.159 10.322 1.00 94.25 114 GLY A O 1
ATOM 900 N N . LEU A 1 115 ? -9.262 8.460 8.600 1.00 94.81 115 LEU A N 1
ATOM 901 C CA . LEU A 1 115 ? -8.667 9.494 9.450 1.00 94.81 115 LEU A CA 1
ATOM 902 C C . LEU A 1 115 ? -9.718 10.285 10.256 1.00 94.81 115 LEU A C 1
ATOM 904 O O . LEU A 1 115 ? -9.503 10.446 11.461 1.00 94.81 115 LEU A O 1
ATOM 908 N N . PRO A 1 116 ? -10.836 10.758 9.663 1.00 96.00 116 PRO A N 1
ATOM 909 C CA . PRO A 1 116 ? -11.955 11.311 10.428 1.00 96.00 116 PRO A CA 1
ATOM 910 C C . PRO A 1 116 ? -12.469 10.344 11.498 1.00 96.00 116 PRO A C 1
ATOM 912 O O . PRO A 1 116 ? -12.502 10.706 12.671 1.00 96.00 116 PRO A O 1
ATOM 915 N N . PHE A 1 117 ? -12.732 9.085 11.127 1.00 95.50 117 PHE A N 1
ATOM 916 C CA . PHE A 1 117 ? -13.223 8.066 12.057 1.00 95.50 117 PHE A CA 1
ATOM 917 C C . PHE A 1 117 ? -12.307 7.891 13.275 1.00 95.50 117 PHE A C 1
ATOM 919 O O . PHE A 1 117 ? -12.770 7.866 14.414 1.00 95.50 117 PHE A O 1
ATOM 926 N N . LYS A 1 118 ? -10.986 7.833 13.058 1.00 95.00 118 LYS A N 1
ATOM 927 C CA . LYS A 1 118 ? -10.010 7.768 14.154 1.00 95.00 118 LYS A CA 1
ATOM 928 C C . LYS A 1 118 ? -10.157 8.951 15.119 1.00 95.00 118 LYS A C 1
ATOM 930 O O . LYS A 1 118 ? -10.172 8.742 16.331 1.00 95.00 118 LYS A O 1
ATOM 935 N N . LYS A 1 119 ? -10.251 10.179 14.598 1.00 96.50 119 LYS A N 1
ATOM 936 C CA . LYS A 1 119 ? -10.377 11.395 15.422 1.00 96.50 119 LYS A CA 1
ATOM 937 C C . LYS A 1 119 ? -11.665 11.386 16.244 1.00 96.50 119 LYS A C 1
ATOM 939 O O . LYS A 1 119 ? -11.630 11.732 17.425 1.00 96.50 119 LYS A O 1
ATOM 944 N N . ASP A 1 120 ? -12.767 10.946 15.644 1.00 95.81 120 ASP A N 1
ATOM 945 C CA . ASP A 1 120 ? -14.064 10.863 16.314 1.00 95.81 120 ASP A CA 1
ATOM 946 C C . ASP A 1 120 ? -14.028 9.857 17.470 1.00 95.81 120 ASP A C 1
ATOM 948 O O . ASP A 1 120 ? -14.473 10.168 18.577 1.00 95.81 120 ASP A O 1
ATOM 952 N N . ILE A 1 121 ? -13.417 8.685 17.260 1.00 95.00 121 ILE A N 1
ATOM 953 C CA . ILE A 1 121 ? -13.224 7.681 18.314 1.00 95.00 121 ILE A CA 1
ATOM 954 C C . ILE A 1 121 ? -12.323 8.214 19.434 1.00 95.00 121 ILE A C 1
ATOM 956 O O . ILE A 1 121 ? -12.650 8.057 20.608 1.00 95.00 121 ILE A O 1
ATOM 960 N N . GLU A 1 122 ? -11.219 8.892 19.115 1.00 95.50 122 GLU A N 1
ATOM 961 C CA . GLU A 1 122 ? -10.355 9.504 20.134 1.00 95.50 122 GLU A CA 1
ATOM 962 C C . GLU A 1 122 ? -11.106 10.547 20.973 1.00 95.50 122 GLU A C 1
ATOM 964 O O . GLU A 1 122 ? -10.948 10.604 22.198 1.00 95.50 122 GLU A O 1
ATOM 969 N N . GLN A 1 123 ? -11.945 11.370 20.339 1.00 96.62 123 GLN A N 1
ATOM 970 C CA . GLN A 1 123 ? -12.762 12.351 21.044 1.00 96.62 123 GLN A CA 1
ATOM 971 C C . GLN A 1 123 ? -13.843 11.680 21.898 1.00 96.62 123 GLN A C 1
ATOM 973 O O . GLN A 1 123 ? -14.060 12.098 23.038 1.00 96.62 123 GLN A O 1
ATOM 978 N N . LEU A 1 124 ? -14.485 10.631 21.382 1.00 95.69 124 LEU A N 1
ATOM 979 C CA . LEU A 1 124 ? -15.457 9.829 22.117 1.00 95.69 124 LEU A CA 1
ATOM 980 C C . LEU A 1 124 ? -14.825 9.221 23.373 1.00 95.69 124 LEU A C 1
ATOM 982 O O . LEU A 1 124 ? -15.369 9.388 24.461 1.00 95.69 124 LEU A O 1
ATOM 986 N N . MET A 1 125 ? -13.648 8.604 23.255 1.00 94.38 125 MET A N 1
ATOM 987 C CA . MET A 1 125 ? -12.942 8.018 24.398 1.00 94.38 125 MET A CA 1
ATOM 988 C C . MET A 1 125 ? -12.605 9.069 25.459 1.00 94.38 125 MET A C 1
ATOM 990 O O . MET A 1 125 ? -12.855 8.848 26.642 1.00 94.38 125 MET A O 1
ATOM 994 N N . LYS A 1 126 ? -12.123 10.253 25.055 1.00 95.31 126 LYS A N 1
ATOM 995 C CA . LYS A 1 126 ? -11.863 11.368 25.987 1.00 95.31 126 LYS A CA 1
ATOM 996 C C . LYS A 1 126 ? -13.119 11.815 26.737 1.00 95.31 126 LYS A C 1
ATOM 998 O O . LYS A 1 126 ? -13.023 12.189 27.905 1.00 95.31 126 LYS A O 1
ATOM 1003 N N . ARG A 1 127 ? -14.281 11.805 26.076 1.00 94.81 127 ARG A N 1
ATOM 1004 C CA . ARG A 1 127 ? -15.567 12.137 26.708 1.00 94.81 127 ARG A CA 1
ATOM 1005 C C . ARG A 1 127 ? -16.001 11.032 27.666 1.00 94.81 127 ARG A C 1
ATOM 1007 O O . ARG A 1 127 ? -16.287 11.341 28.816 1.00 94.81 127 ARG A O 1
ATOM 1014 N N . LEU A 1 128 ? -15.962 9.773 27.230 1.00 93.56 128 LEU A N 1
ATOM 1015 C CA . LEU A 1 128 ? -16.384 8.614 28.022 1.00 93.56 128 LEU A CA 1
ATOM 1016 C C . LEU A 1 128 ? -15.588 8.461 29.317 1.00 93.56 128 LEU A C 1
ATOM 1018 O O . LEU A 1 128 ? -16.183 8.225 30.363 1.00 93.56 128 LEU A O 1
ATOM 1022 N N . VAL A 1 129 ? -14.269 8.668 29.273 1.00 93.88 129 VAL A N 1
ATOM 1023 C CA . VAL A 1 129 ? -13.408 8.602 30.468 1.00 93.88 129 VAL A CA 1
ATOM 1024 C C . VAL A 1 129 ? -13.841 9.605 31.545 1.00 93.88 129 VAL A C 1
ATOM 1026 O O . VAL A 1 129 ? -13.687 9.326 32.729 1.00 93.88 129 VAL A O 1
ATOM 1029 N N . LYS A 1 130 ? -14.413 10.753 31.158 1.00 91.50 130 LYS A N 1
ATOM 1030 C CA . LYS A 1 130 ? -14.930 11.755 32.103 1.00 91.50 130 LYS A CA 1
ATOM 1031 C C . LYS A 1 130 ? -16.391 11.516 32.474 1.00 91.50 130 LYS A C 1
ATOM 1033 O O . LYS A 1 130 ? -16.756 11.653 33.635 1.00 91.50 130 LYS A O 1
ATOM 1038 N N . SER A 1 131 ? -17.233 11.189 31.495 1.00 90.88 131 SER A N 1
ATOM 1039 C CA . SER A 1 131 ? -18.679 11.091 31.693 1.00 90.88 131 SER A CA 1
ATOM 1040 C C . SER A 1 131 ? -19.098 9.821 32.424 1.00 90.88 131 SER A C 1
ATOM 1042 O O . SER A 1 131 ? -20.089 9.861 33.139 1.00 90.88 131 SER A O 1
ATOM 1044 N N . LEU A 1 132 ? -18.374 8.705 32.256 1.00 89.75 132 LEU A N 1
ATOM 1045 C CA . LEU A 1 132 ? -18.709 7.448 32.930 1.00 89.75 132 LEU A CA 1
ATOM 1046 C C . LEU A 1 132 ? -18.624 7.586 34.458 1.00 89.75 132 LEU A C 1
ATOM 1048 O O . LEU A 1 132 ? -19.645 7.341 35.092 1.00 89.75 132 LEU A O 1
ATOM 1052 N N . PRO A 1 133 ? -17.505 8.037 35.065 1.00 89.56 133 PRO A N 1
ATOM 1053 C CA . PRO A 1 133 ? -17.453 8.249 36.512 1.00 89.56 133 PRO A CA 1
ATOM 1054 C C . PRO A 1 133 ? -18.551 9.190 37.016 1.00 89.56 133 PRO A C 1
ATOM 1056 O O . PRO A 1 133 ? -19.250 8.844 37.958 1.00 89.56 133 PRO A O 1
ATOM 1059 N N . LEU A 1 134 ? -18.769 10.324 36.339 1.00 88.44 134 LEU A N 1
ATOM 1060 C CA . LEU A 1 134 ? -19.799 11.301 36.718 1.00 88.44 134 LEU A CA 1
ATOM 1061 C C . LEU A 1 134 ? -21.222 10.730 36.660 1.00 88.44 134 LEU A C 1
ATOM 1063 O O . LEU A 1 134 ? -22.059 11.079 37.482 1.00 88.44 134 LEU A O 1
ATOM 1067 N N . ALA A 1 135 ? -21.514 9.854 35.697 1.00 86.38 135 ALA A N 1
ATOM 1068 C CA . ALA A 1 135 ? -22.823 9.216 35.601 1.00 86.38 135 ALA A CA 1
ATOM 1069 C C . ALA A 1 135 ? -23.080 8.239 36.760 1.00 86.38 135 ALA A C 1
ATOM 1071 O O . ALA A 1 135 ? -24.230 8.071 37.163 1.00 86.38 135 ALA A O 1
ATOM 1072 N N . PHE A 1 136 ? -22.028 7.611 37.291 1.00 85.44 136 PHE A N 1
ATOM 1073 C CA . PHE A 1 136 ? -22.109 6.716 38.447 1.00 85.44 136 PHE A CA 1
ATOM 1074 C C . PHE A 1 136 ? -21.993 7.445 39.790 1.00 85.44 136 PHE A C 1
ATOM 1076 O O . PHE A 1 136 ? -22.387 6.891 40.813 1.00 85.44 136 PHE A O 1
ATOM 1083 N N . ASP A 1 137 ? -21.516 8.688 39.792 1.00 83.06 137 ASP A N 1
ATOM 1084 C CA . ASP A 1 137 ? -21.379 9.518 40.986 1.00 83.06 137 ASP A CA 1
ATOM 1085 C C . ASP A 1 137 ? -22.664 10.305 41.277 1.00 83.06 137 ASP A C 1
ATOM 1087 O O . ASP A 1 137 ? -22.716 11.533 41.218 1.00 83.06 137 ASP A O 1
ATOM 1091 N N . ASN A 1 138 ? -23.757 9.579 41.526 1.00 85.50 138 ASN A N 1
ATOM 1092 C CA . ASN A 1 138 ? -25.027 10.176 41.923 1.00 85.50 138 ASN A CA 1
ATOM 1093 C C . ASN A 1 138 ? -25.705 9.369 43.043 1.00 85.50 138 ASN A C 1
ATOM 1095 O O . ASN A 1 138 ? -25.636 8.139 43.081 1.00 85.50 138 ASN A O 1
ATOM 1099 N N . GLU A 1 139 ? -26.395 10.057 43.957 1.00 80.38 139 GLU A N 1
ATOM 1100 C CA . GLU A 1 139 ? -27.055 9.436 45.121 1.00 80.38 139 GLU A CA 1
ATOM 1101 C C . GLU A 1 139 ? -28.104 8.379 44.734 1.00 80.38 139 GLU A C 1
ATOM 1103 O O . GLU A 1 139 ? -28.277 7.364 45.414 1.00 80.38 139 GLU A O 1
ATOM 1108 N N . MET A 1 140 ? -28.782 8.575 43.601 1.00 83.06 140 MET A N 1
ATOM 1109 C CA . MET A 1 140 ? -29.757 7.620 43.063 1.00 83.06 140 MET A CA 1
ATOM 1110 C C . MET A 1 140 ? -29.103 6.283 42.672 1.00 83.06 140 MET A C 1
ATOM 1112 O O . MET A 1 140 ? -29.703 5.224 42.845 1.00 83.06 140 MET A O 1
ATOM 1116 N N . TYR A 1 141 ? -27.868 6.307 42.173 1.00 86.12 141 TYR A N 1
ATOM 1117 C CA . TYR A 1 141 ? -27.092 5.128 41.818 1.00 86.12 141 TYR A CA 1
ATOM 1118 C C . TYR A 1 141 ? -26.618 4.402 43.076 1.00 86.12 141 TYR A C 1
ATOM 1120 O O . TYR A 1 141 ? -26.831 3.193 43.181 1.00 86.12 141 TYR A O 1
ATOM 1128 N N . TYR A 1 142 ? -26.068 5.129 44.056 1.00 86.19 142 TYR A N 1
ATOM 1129 C CA . TYR A 1 142 ? -25.625 4.548 45.328 1.00 86.19 142 TYR A CA 1
ATOM 1130 C C . TYR A 1 142 ? -26.781 3.881 46.085 1.00 86.19 142 TYR A C 1
ATOM 1132 O O . TYR A 1 142 ? -26.691 2.704 46.429 1.00 86.19 142 TYR A O 1
ATOM 1140 N N . SER A 1 143 ? -27.909 4.580 46.251 1.00 87.62 143 SER A N 1
ATOM 1141 C CA . SER A 1 143 ? -29.089 4.026 46.932 1.00 87.62 143 SER A CA 1
ATOM 1142 C C . SER A 1 143 ? -29.639 2.777 46.237 1.00 87.62 143 SER A C 1
ATOM 1144 O O . SER A 1 143 ? -29.995 1.799 46.897 1.00 87.62 143 SER A O 1
ATOM 1146 N N . ARG A 1 144 ? -29.674 2.760 44.897 1.00 88.56 144 ARG A N 1
ATOM 1147 C CA . ARG A 1 144 ? -30.121 1.591 44.131 1.00 88.56 144 ARG A CA 1
ATOM 1148 C C . ARG A 1 144 ? -29.138 0.427 44.240 1.00 88.56 144 ARG A C 1
ATOM 1150 O O . ARG A 1 144 ? -29.585 -0.713 44.346 1.00 88.56 144 ARG A O 1
ATOM 1157 N N . ALA A 1 145 ? -27.835 0.700 44.234 1.00 88.75 145 ALA A N 1
ATOM 1158 C CA . ALA A 1 145 ? -26.796 -0.309 44.405 1.00 88.75 145 ALA A CA 1
ATOM 1159 C C . ALA A 1 145 ? -26.849 -0.949 45.800 1.00 88.75 145 ALA A C 1
ATOM 1161 O O . ALA A 1 145 ? -26.789 -2.172 45.906 1.00 88.75 145 ALA A O 1
ATOM 1162 N N . ASP A 1 146 ? -27.028 -0.155 46.857 1.00 88.81 146 ASP A N 1
ATOM 1163 C CA . ASP A 1 146 ? -27.124 -0.671 48.226 1.00 88.81 146 ASP A CA 1
ATOM 1164 C C . ASP A 1 146 ? -28.404 -1.475 48.453 1.00 88.81 146 ASP A C 1
ATOM 1166 O O . ASP A 1 146 ? -28.358 -2.552 49.048 1.00 88.81 146 ASP A O 1
ATOM 1170 N N . LYS A 1 147 ? -29.529 -1.034 47.879 1.00 91.94 147 LYS A N 1
ATOM 1171 C CA . LYS A 1 147 ? -30.777 -1.808 47.898 1.00 91.94 147 LYS A CA 1
ATOM 1172 C C . LYS A 1 147 ? -30.617 -3.163 47.199 1.00 91.94 147 LYS A C 1
ATOM 1174 O O . LYS A 1 147 ? -31.121 -4.170 47.687 1.00 91.94 147 LYS A O 1
ATOM 1179 N N . LEU A 1 148 ? -29.881 -3.205 46.083 1.00 91.69 148 LEU A N 1
ATOM 1180 C CA . LEU A 1 148 ? -29.579 -4.452 45.373 1.00 91.69 148 LEU A CA 1
ATOM 1181 C C . LEU A 1 148 ? -28.670 -5.378 46.196 1.00 91.69 148 LEU A C 1
ATOM 1183 O O . LEU A 1 148 ? -28.893 -6.586 46.227 1.00 91.69 148 LEU A O 1
ATOM 1187 N N . LYS A 1 149 ? -27.657 -4.821 46.875 1.00 90.81 149 LYS A N 1
ATOM 1188 C CA . LYS A 1 149 ? -26.765 -5.585 47.763 1.00 90.81 149 LYS A CA 1
ATOM 1189 C C . LYS A 1 149 ? -27.527 -6.211 48.928 1.00 90.81 149 LYS A C 1
ATOM 1191 O O . LYS A 1 149 ? -27.289 -7.375 49.227 1.00 90.81 149 LYS A O 1
ATOM 1196 N N . GLN A 1 150 ? -28.446 -5.472 49.553 1.00 91.31 150 GLN A N 1
ATOM 1197 C CA . GLN A 1 150 ? -29.288 -5.996 50.636 1.00 91.31 150 GLN A CA 1
ATOM 1198 C C . GLN A 1 150 ? -30.149 -7.171 50.156 1.00 91.31 150 GLN A C 1
ATOM 1200 O O . GLN A 1 150 ? -30.123 -8.232 50.768 1.00 91.31 150 GLN A O 1
ATOM 1205 N N . GLN A 1 151 ? -30.810 -7.037 49.001 1.00 91.50 151 GLN A N 1
ATOM 1206 C CA . GLN A 1 151 ? -31.614 -8.119 48.410 1.00 91.50 151 GLN A CA 1
ATOM 1207 C C . GLN A 1 151 ? -30.806 -9.380 48.070 1.00 91.50 151 GLN A C 1
ATOM 1209 O O . GLN A 1 151 ? -31.350 -10.481 48.086 1.00 91.50 151 GLN A O 1
ATOM 1214 N N . LEU A 1 152 ? -29.527 -9.223 47.717 1.00 91.31 152 LEU A N 1
ATOM 1215 C CA . LEU A 1 152 ? -28.616 -10.341 47.468 1.00 91.31 152 LEU A CA 1
ATOM 1216 C C . LEU A 1 152 ? -28.114 -10.998 48.757 1.00 91.31 152 LEU A C 1
ATOM 1218 O O . LEU A 1 152 ? -27.824 -12.183 48.726 1.00 91.31 152 LEU A O 1
ATOM 1222 N N . ALA A 1 153 ? -27.991 -10.249 49.854 1.00 88.25 153 ALA A N 1
ATOM 1223 C CA . ALA A 1 153 ? -27.544 -10.770 51.147 1.00 88.25 153 ALA A CA 1
ATOM 1224 C C . ALA A 1 153 ? -28.6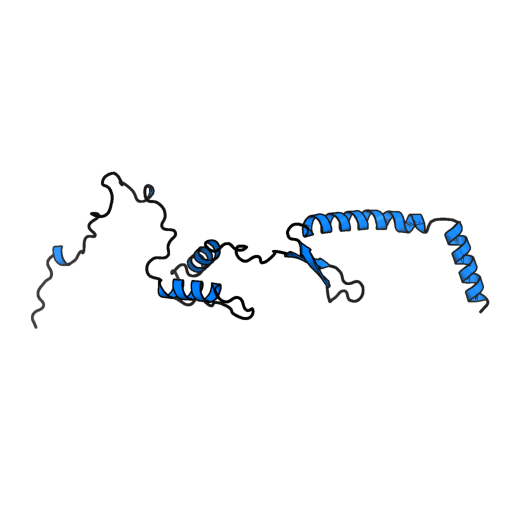62 -11.482 51.931 1.00 88.25 153 ALA A C 1
ATOM 1226 O O . ALA A 1 153 ? -28.376 -12.316 52.784 1.00 88.25 153 ALA A O 1
ATOM 1227 N N . GLU A 1 154 ? -29.923 -11.142 51.657 1.00 81.12 154 GLU A N 1
ATOM 1228 C CA . GLU A 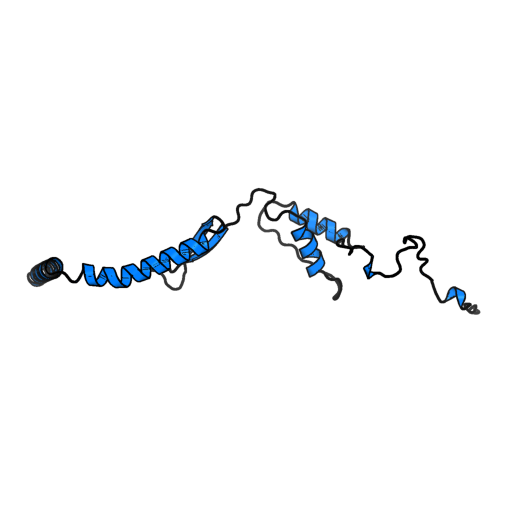1 154 ? -31.109 -11.789 52.236 1.00 81.12 154 GLU A CA 1
ATOM 1229 C C . GLU A 1 154 ? -31.511 -13.094 51.516 1.00 81.12 154 GLU A C 1
ATOM 1231 O O . GLU A 1 154 ? -32.409 -13.797 51.983 1.00 81.12 154 GLU A O 1
ATOM 1236 N N . LYS A 1 155 ? -30.867 -13.419 50.388 1.00 56.81 155 LYS A N 1
ATOM 1237 C CA . LYS A 1 155 ? -31.038 -14.668 49.631 1.00 56.81 155 LYS A CA 1
ATOM 1238 C C . LYS A 1 155 ? -29.888 -15.634 49.876 1.00 56.81 155 LYS A C 1
ATOM 1240 O O . LYS A 1 155 ? -30.177 -16.850 49.883 1.00 56.81 155 LYS A O 1
#

Foldseek 3Di:
DDDDDDDPVRVDDDDDPVVDDPPCPDPVPDDDPLDQPPPVVVLVVLVVQVVDPDPDDDDDDDDDPPSCRVSNSVSSVVVDDPCVPPPFDWDWDWAADPVDRVDTDIDTHGPPVPVVVVVVVVVVVVCCVPVVVVVCPDPVNVVVVVVVVVVVVVD